Protein AF-A0AAW2FLU9-F1 (afdb_monomer_lite)

Secondary structure (DSSP, 8-state):
------EEEEEEGGGTEEEEEEGGGEETTTTEEEE--GGGGGGHHHHHHTTPPPPTTPEEEEEEEEEEES-HHHHHHHHHHHHHHHHH--S-------------------------------------------------------

Foldseek 3Di:
DPPQFKKWFKQFPVVRATDIATPLQADPVQQKGWDADPVCVVCRVVCRVVVPHRDPNTDITRIDTLDMDSDPVVSVVVRVVVVVCVVVDPDDDHDDDDDDDDDDDDDDDDDDDDDDDDDDDDDDDDDDDPPPDDDDDDDDDDDDDD

pLDDT: mean 71.74, std 19.49, range [33.81, 93.81]

Organism: NCBI:txid286306

Radius of gyration: 27.06 Å; chains: 1; bounding box: 66×88×40 Å

Structure (mmCIF, N/CA/C/O backbone):
data_AF-A0AAW2FLU9-F1
#
_entry.id   AF-A0AAW2FLU9-F1
#
loop_
_atom_site.group_PDB
_atom_site.id
_atom_site.type_symbol
_atom_site.label_atom_id
_atom_site.label_alt_id
_atom_site.label_comp_id
_atom_site.label_asym_id
_atom_site.label_entity_id
_atom_site.label_seq_id
_atom_site.pdbx_PDB_ins_code
_atom_site.Cartn_x
_atom_site.Cartn_y
_atom_site.Cartn_z
_atom_site.occupancy
_atom_site.B_iso_or_equiv
_atom_site.auth_seq_id
_atom_site.auth_comp_id
_atom_site.auth_asym_id
_atom_site.auth_atom_id
_atom_site.pdbx_PDB_model_num
ATOM 1 N N . MET A 1 1 ? 15.228 -12.339 14.569 1.00 36.66 1 MET A N 1
ATOM 2 C CA . MET A 1 1 ? 14.015 -12.459 13.735 1.00 36.66 1 MET A CA 1
ATOM 3 C C . MET A 1 1 ? 13.969 -11.244 12.844 1.00 36.66 1 MET A C 1
ATOM 5 O O . MET A 1 1 ? 13.545 -10.178 13.281 1.00 36.66 1 MET A O 1
ATOM 9 N N . ASP A 1 2 ? 14.488 -11.386 11.636 1.00 48.75 2 ASP A N 1
ATOM 10 C CA . ASP A 1 2 ? 14.536 -10.307 10.661 1.00 48.75 2 ASP A CA 1
ATOM 11 C C . ASP A 1 2 ? 13.104 -10.090 10.177 1.00 48.75 2 ASP A C 1
ATOM 13 O O . ASP A 1 2 ? 12.544 -10.905 9.445 1.00 48.75 2 ASP A O 1
ATOM 17 N N . LYS A 1 3 ? 12.448 -9.044 10.692 1.00 53.59 3 LYS A N 1
ATOM 18 C CA . LYS A 1 3 ? 11.138 -8.623 10.193 1.00 53.59 3 LYS A CA 1
ATOM 19 C C . LYS A 1 3 ? 11.359 -8.228 8.739 1.00 53.59 3 LYS A C 1
ATOM 21 O O . LYS A 1 3 ? 11.898 -7.163 8.473 1.00 53.59 3 LYS A O 1
ATOM 26 N N . GLU A 1 4 ? 11.007 -9.114 7.818 1.00 61.69 4 GLU A N 1
ATOM 27 C CA . GLU A 1 4 ? 11.131 -8.900 6.382 1.00 61.69 4 GLU A CA 1
ATOM 28 C C . GLU A 1 4 ? 10.268 -7.680 6.007 1.00 61.69 4 GLU A C 1
ATOM 30 O O . GLU A 1 4 ? 9.038 -7.742 5.944 1.00 61.69 4 GLU A O 1
ATOM 35 N N . THR A 1 5 ? 10.908 -6.520 5.867 1.00 71.00 5 THR A N 1
ATOM 36 C CA . THR A 1 5 ? 10.259 -5.215 5.727 1.00 71.00 5 THR A CA 1
ATOM 37 C C . THR A 1 5 ? 9.794 -4.994 4.292 1.00 71.00 5 THR A C 1
ATOM 39 O O . THR A 1 5 ? 10.346 -4.199 3.537 1.00 71.00 5 THR A O 1
ATOM 42 N N . LYS A 1 6 ? 8.740 -5.711 3.905 1.00 88.88 6 LYS A N 1
ATOM 43 C CA . LYS A 1 6 ? 8.139 -5.594 2.574 1.00 88.88 6 LYS A CA 1
ATOM 44 C C . LYS A 1 6 ? 7.315 -4.313 2.443 1.00 88.88 6 LYS A C 1
ATOM 46 O O . LYS A 1 6 ? 6.505 -3.971 3.305 1.00 88.88 6 LYS A O 1
ATOM 51 N N . TRP A 1 7 ? 7.489 -3.645 1.313 1.00 91.69 7 TRP A N 1
ATOM 52 C CA . TRP A 1 7 ? 6.723 -2.491 0.860 1.00 91.69 7 TRP A CA 1
ATOM 53 C C . TRP A 1 7 ? 5.716 -2.933 -0.191 1.00 91.69 7 TRP A C 1
ATOM 55 O O . TRP A 1 7 ? 6.030 -3.702 -1.100 1.00 91.69 7 TRP A O 1
ATOM 65 N N . LEU A 1 8 ? 4.499 -2.427 -0.095 1.00 92.69 8 LEU A N 1
ATOM 66 C CA . LEU A 1 8 ? 3.425 -2.683 -1.035 1.00 92.69 8 LEU A CA 1
ATOM 67 C C . LEU A 1 8 ? 3.101 -1.397 -1.784 1.00 92.69 8 LEU A C 1
ATOM 69 O O . LEU A 1 8 ? 2.966 -0.330 -1.191 1.00 92.69 8 LEU A O 1
ATOM 73 N N . ILE A 1 9 ? 2.953 -1.508 -3.099 1.00 92.94 9 ILE A N 1
ATOM 74 C CA . ILE A 1 9 ? 2.334 -0.462 -3.905 1.00 92.94 9 ILE A CA 1
ATOM 75 C C . ILE A 1 9 ? 0.840 -0.730 -3.888 1.00 92.94 9 ILE A C 1
ATOM 77 O O . ILE A 1 9 ? 0.401 -1.778 -4.364 1.00 92.94 9 ILE A O 1
ATOM 81 N N . VAL A 1 10 ? 0.070 0.220 -3.373 1.00 92.44 10 VAL A N 1
ATOM 82 C CA . VAL A 1 10 ? -1.385 0.129 -3.284 1.00 92.44 10 VAL A CA 1
ATOM 83 C C . VAL A 1 10 ? -2.041 1.235 -4.103 1.00 92.44 10 VAL A C 1
ATOM 85 O O . VAL A 1 10 ? -1.575 2.374 -4.122 1.00 92.44 10 VAL A O 1
ATOM 88 N N . LYS A 1 11 ? -3.132 0.897 -4.790 1.00 91.75 11 LYS A N 1
ATOM 89 C CA . LYS A 1 11 ? -4.034 1.839 -5.454 1.00 91.75 11 LYS A CA 1
ATOM 90 C C . LYS A 1 11 ? -5.269 2.018 -4.580 1.00 91.75 11 LYS A C 1
ATOM 92 O O . LYS A 1 11 ? -5.955 1.046 -4.294 1.00 91.75 11 LYS A O 1
ATOM 97 N N . PHE A 1 12 ? -5.543 3.247 -4.159 1.00 91.69 12 PHE A N 1
ATOM 98 C CA . PHE A 1 12 ? -6.751 3.607 -3.424 1.00 91.69 12 PHE A CA 1
ATOM 99 C C . PHE A 1 12 ? -7.912 3.803 -4.393 1.00 91.69 12 PHE A C 1
ATOM 101 O O . PHE A 1 12 ? -7.917 4.781 -5.146 1.00 91.69 12 PHE A O 1
ATOM 108 N N . ASP A 1 13 ? -8.912 2.926 -4.326 1.00 87.88 13 ASP A N 1
ATOM 109 C CA . ASP A 1 13 ? -10.007 2.877 -5.303 1.00 87.88 13 ASP A CA 1
ATOM 110 C C . ASP A 1 13 ? -10.837 4.170 -5.294 1.00 87.88 13 ASP A C 1
ATOM 112 O O . ASP A 1 13 ? -11.138 4.743 -6.336 1.00 87.88 13 ASP A O 1
ATOM 116 N N . LYS A 1 14 ? -11.107 4.724 -4.105 1.00 86.44 14 LYS A N 1
ATOM 117 C CA . LYS A 1 14 ? -11.905 5.958 -3.955 1.00 86.44 14 LYS A CA 1
ATOM 118 C C . LYS A 1 14 ? -11.237 7.221 -4.496 1.00 86.44 14 LYS A C 1
ATOM 120 O O . LYS A 1 14 ? -11.914 8.218 -4.711 1.00 86.44 14 LYS A O 1
ATOM 125 N N . LYS A 1 15 ? -9.908 7.235 -4.611 1.00 78.75 15 LYS A N 1
ATOM 126 C CA . LYS A 1 15 ? -9.137 8.443 -4.958 1.00 78.75 15 LYS A CA 1
ATOM 127 C C . LYS A 1 15 ? -8.304 8.277 -6.224 1.00 78.75 15 LYS A C 1
ATOM 129 O O . LYS A 1 15 ? -7.568 9.202 -6.550 1.00 78.75 15 LYS A O 1
ATOM 134 N N . ASN A 1 16 ? -8.355 7.106 -6.871 1.00 82.00 16 ASN A N 1
ATOM 135 C CA . ASN A 1 16 ? -7.455 6.711 -7.960 1.00 82.00 16 ASN A CA 1
ATOM 136 C C . ASN A 1 16 ? -5.988 7.087 -7.691 1.00 82.00 16 ASN A C 1
ATOM 138 O O . ASN A 1 16 ? -5.242 7.474 -8.585 1.00 82.00 16 ASN A O 1
ATOM 142 N N . LYS A 1 17 ? -5.563 6.989 -6.427 1.00 87.00 17 LYS A N 1
ATOM 143 C CA . LYS A 1 17 ? -4.223 7.391 -6.002 1.00 87.00 17 LYS A CA 1
ATOM 144 C C . LYS A 1 17 ? -3.384 6.148 -5.772 1.00 87.00 17 LYS A C 1
ATOM 146 O O . LYS A 1 17 ? -3.813 5.258 -5.046 1.00 87.00 17 LYS A O 1
ATOM 151 N N . VAL A 1 18 ? -2.185 6.113 -6.341 1.00 90.06 18 VAL A N 1
ATOM 152 C CA . VAL A 1 18 ? -1.205 5.053 -6.086 1.00 90.06 18 VAL A CA 1
ATOM 153 C C . VAL A 1 18 ? -0.154 5.556 -5.100 1.00 90.06 18 VAL A C 1
ATOM 155 O O . VAL A 1 18 ? 0.412 6.634 -5.306 1.00 90.06 18 VAL A O 1
ATOM 158 N N . ASP A 1 19 ? 0.095 4.789 -4.038 1.00 91.50 19 ASP A N 1
ATOM 159 C CA . ASP A 1 19 ? 1.089 5.110 -3.010 1.00 91.50 19 ASP A CA 1
ATOM 160 C C . ASP A 1 19 ? 1.825 3.860 -2.493 1.00 91.50 19 ASP A C 1
ATOM 162 O O . ASP A 1 19 ? 1.363 2.732 -2.685 1.00 91.50 19 ASP A O 1
ATOM 166 N N . ALA A 1 20 ? 2.989 4.063 -1.869 1.00 92.44 20 ALA A N 1
ATOM 167 C CA . ALA A 1 20 ? 3.783 2.992 -1.263 1.00 92.44 20 ALA A CA 1
ATOM 168 C C . ALA A 1 20 ? 3.517 2.931 0.244 1.00 92.44 20 ALA A C 1
ATOM 170 O O . ALA A 1 20 ? 3.635 3.939 0.938 1.00 92.44 20 ALA A O 1
ATOM 171 N N . VAL A 1 21 ? 3.199 1.743 0.753 1.00 92.38 21 VAL A N 1
ATOM 172 C CA . VAL A 1 21 ? 2.926 1.502 2.175 1.00 92.38 21 VAL A CA 1
ATOM 173 C C . VAL A 1 21 ? 3.711 0.301 2.691 1.00 92.38 21 VAL A C 1
ATOM 175 O O . VAL A 1 21 ? 3.992 -0.622 1.926 1.00 92.38 21 VAL A O 1
ATOM 178 N N . PRO A 1 22 ? 4.065 0.258 3.981 1.00 92.12 22 PRO A N 1
ATOM 179 C CA . PRO A 1 22 ? 4.542 -0.967 4.611 1.00 92.12 22 PRO A CA 1
ATOM 180 C C . PRO A 1 22 ? 3.488 -2.077 4.513 1.00 92.12 22 PRO A C 1
ATOM 182 O O . PRO A 1 22 ? 2.293 -1.815 4.653 1.00 92.12 22 PRO A O 1
ATOM 185 N N . ALA A 1 23 ? 3.916 -3.332 4.353 1.00 89.88 23 ALA A N 1
ATOM 186 C CA . ALA A 1 23 ? 3.000 -4.476 4.303 1.00 89.88 23 ALA A CA 1
ATOM 187 C C . ALA A 1 23 ? 2.103 -4.579 5.548 1.00 89.88 23 ALA A C 1
ATOM 189 O O . ALA A 1 23 ? 0.947 -4.972 5.443 1.00 89.88 23 ALA A O 1
ATOM 190 N N . LYS A 1 24 ? 2.604 -4.130 6.706 1.00 89.38 24 LYS A N 1
ATOM 191 C CA . LYS A 1 24 ? 1.856 -4.069 7.970 1.00 89.38 24 LYS A CA 1
ATOM 192 C C . LYS A 1 24 ? 0.589 -3.209 7.914 1.00 89.38 24 LYS A C 1
ATOM 194 O O . LYS A 1 24 ? -0.303 -3.398 8.728 1.00 89.38 24 LYS A O 1
ATOM 199 N N . TRP A 1 25 ? 0.519 -2.230 7.011 1.00 92.38 25 TRP A N 1
ATOM 200 C CA . TRP A 1 25 ? -0.640 -1.337 6.915 1.00 92.38 25 TRP A CA 1
ATOM 201 C C . TRP A 1 25 ? -1.773 -1.947 6.096 1.00 92.38 25 TRP A C 1
ATOM 203 O O . TRP A 1 25 ? -2.883 -1.419 6.106 1.00 92.38 25 TRP A O 1
ATOM 213 N N . TYR A 1 26 ? -1.503 -3.024 5.361 1.00 92.00 26 TYR A N 1
ATOM 214 C CA . TYR A 1 26 ? -2.474 -3.643 4.481 1.00 92.00 26 TYR A CA 1
ATOM 215 C C . TYR A 1 26 ? -3.108 -4.868 5.140 1.00 92.00 26 TYR A C 1
ATOM 217 O O . TYR A 1 26 ? -2.421 -5.799 5.553 1.00 92.00 26 TYR A O 1
ATOM 225 N N . ILE A 1 27 ? -4.436 -4.882 5.199 1.00 92.06 27 ILE A N 1
ATOM 226 C CA . ILE A 1 27 ? -5.234 -5.979 5.740 1.00 92.06 27 ILE A CA 1
ATOM 227 C C . ILE A 1 27 ? -5.709 -6.828 4.564 1.00 92.06 27 ILE A C 1
ATOM 229 O O . ILE A 1 27 ? -6.592 -6.421 3.802 1.00 92.06 27 ILE A O 1
ATOM 233 N N . HIS A 1 28 ? -5.114 -8.010 4.415 1.00 89.19 28 HIS A N 1
ATOM 234 C CA . HIS A 1 28 ? -5.364 -8.903 3.282 1.00 89.19 28 HIS A CA 1
ATOM 235 C C . HIS A 1 28 ? -6.816 -9.403 3.240 1.00 89.19 28 HIS A C 1
ATOM 237 O O . HIS A 1 28 ? -7.403 -9.451 2.160 1.00 89.19 28 HIS A O 1
ATOM 243 N N . ASP A 1 29 ? -7.406 -9.695 4.401 1.00 90.62 29 ASP A N 1
ATOM 244 C CA . ASP A 1 29 ? -8.734 -10.315 4.510 1.00 90.62 29 ASP A CA 1
ATOM 245 C C . ASP A 1 29 ? -9.847 -9.431 3.942 1.00 90.62 29 ASP A C 1
ATOM 247 O O . ASP A 1 29 ? -10.741 -9.900 3.242 1.00 90.62 29 ASP A O 1
ATOM 251 N N . ILE A 1 30 ? -9.765 -8.126 4.211 1.00 91.81 30 ILE A N 1
ATOM 252 C CA . ILE A 1 30 ? -10.791 -7.148 3.823 1.00 91.81 30 ILE A CA 1
ATOM 253 C C . ILE A 1 30 ? -10.340 -6.211 2.699 1.00 91.81 30 ILE A C 1
ATOM 255 O O . ILE A 1 30 ? -11.089 -5.310 2.335 1.00 91.81 30 ILE A O 1
ATOM 259 N N . LYS A 1 31 ? -9.129 -6.401 2.156 1.00 91.38 31 LYS A N 1
ATOM 260 C CA . LYS A 1 31 ? -8.518 -5.553 1.113 1.00 91.38 31 LYS A CA 1
ATOM 261 C C . LYS A 1 31 ? -8.536 -4.058 1.452 1.00 91.38 31 LYS A C 1
ATOM 263 O O . LYS A 1 31 ? -8.833 -3.205 0.612 1.00 91.38 31 LYS A O 1
ATOM 268 N N . LYS A 1 32 ? -8.213 -3.727 2.703 1.00 93.81 32 LYS A N 1
ATOM 269 C CA . LYS A 1 32 ? -8.130 -2.338 3.172 1.00 93.81 32 LYS A CA 1
ATOM 270 C C . LYS A 1 32 ? -6.724 -1.992 3.614 1.00 93.81 32 LYS A C 1
ATOM 272 O O . LYS A 1 32 ? -5.992 -2.836 4.112 1.00 93.81 32 LYS A O 1
ATOM 277 N N . CYS A 1 33 ? -6.372 -0.725 3.464 1.00 92.81 33 CYS A N 1
ATOM 278 C CA . CYS A 1 33 ? -5.120 -0.163 3.938 1.00 92.81 33 CYS A CA 1
ATOM 279 C C . CYS A 1 33 ? -5.398 0.869 5.028 1.00 92.81 33 CYS A C 1
ATOM 281 O O . CYS A 1 33 ? -6.231 1.761 4.840 1.00 92.81 33 CYS A O 1
ATOM 283 N N . TYR A 1 34 ? -4.677 0.780 6.141 1.00 93.56 34 TYR A N 1
ATOM 284 C CA . TYR A 1 34 ? -4.611 1.863 7.110 1.00 93.56 34 TYR A CA 1
ATOM 285 C C . TYR A 1 34 ? -3.903 3.065 6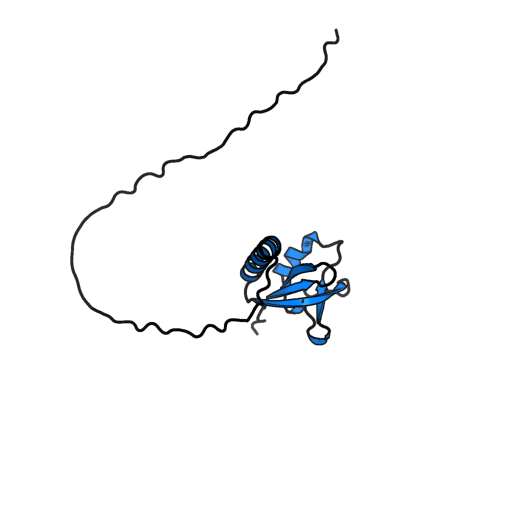.493 1.00 93.56 34 TYR A C 1
ATOM 287 O O . TYR A 1 34 ? -2.907 2.929 5.780 1.00 93.56 34 TYR A O 1
ATOM 295 N N . TRP A 1 35 ? -4.427 4.254 6.761 1.00 91.56 35 TRP A N 1
A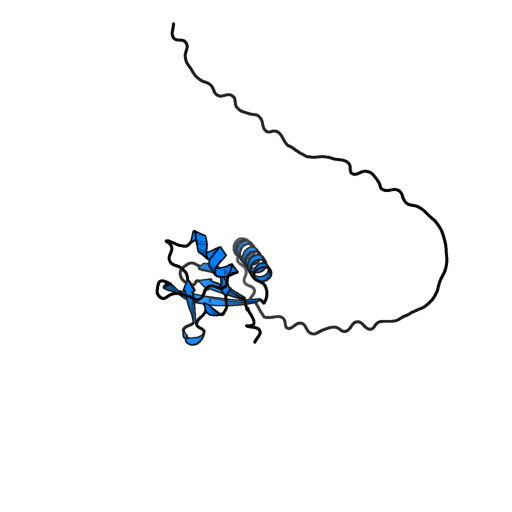TOM 296 C CA . TRP A 1 35 ? -3.835 5.491 6.293 1.00 91.56 35 TRP A CA 1
ATOM 297 C C . TRP A 1 35 ? -3.999 6.595 7.340 1.00 91.56 35 TRP A C 1
ATOM 299 O O . TRP A 1 35 ? -5.105 6.782 7.875 1.00 91.56 35 TRP A O 1
ATOM 309 N N . PRO A 1 36 ? -2.932 7.364 7.614 1.00 89.88 36 PRO A N 1
ATOM 310 C CA . PRO A 1 36 ? -2.972 8.410 8.618 1.00 89.88 36 PRO A CA 1
ATOM 311 C C . PRO A 1 36 ? -4.009 9.493 8.274 1.00 89.88 36 PRO A C 1
ATOM 313 O O . PRO A 1 36 ? -4.269 9.801 7.100 1.00 89.88 36 PRO A O 1
ATOM 316 N N . PRO A 1 37 ? -4.640 10.100 9.292 1.00 88.06 37 PRO A N 1
ATOM 317 C CA . PRO A 1 37 ? -5.633 11.144 9.086 1.00 88.06 37 PRO A CA 1
ATOM 318 C C . PRO A 1 37 ? -5.014 12.376 8.411 1.00 88.06 37 PRO A C 1
ATOM 320 O O . PRO A 1 37 ? -3.846 12.701 8.609 1.00 88.06 37 PRO A O 1
ATOM 323 N N . LYS A 1 38 ? -5.826 13.128 7.649 1.00 83.31 38 LYS A N 1
ATOM 324 C CA . LYS A 1 38 ? -5.373 14.307 6.876 1.00 83.31 38 LYS A CA 1
ATOM 325 C C . LYS A 1 38 ? -4.599 15.337 7.715 1.00 83.31 38 LYS A C 1
ATOM 327 O O . LYS A 1 38 ? -3.680 15.959 7.190 1.00 83.31 38 LYS A O 1
ATOM 332 N N . LYS A 1 39 ? -4.935 15.467 9.006 1.00 83.50 39 LYS A N 1
ATOM 333 C CA . LYS A 1 39 ? -4.260 16.352 9.973 1.00 83.50 39 LYS A CA 1
ATOM 334 C C . LYS A 1 39 ? -2.749 16.078 10.074 1.00 83.50 39 LYS A C 1
ATOM 336 O O . LYS A 1 39 ? -1.979 16.996 10.316 1.00 83.50 39 LYS A O 1
ATOM 341 N N . ILE A 1 40 ? -2.330 14.832 9.841 1.00 83.44 40 ILE A N 1
ATOM 342 C CA . ILE A 1 40 ? -0.947 14.351 9.984 1.00 83.44 40 ILE A CA 1
ATOM 343 C C . ILE A 1 40 ? -0.398 13.893 8.614 1.00 83.44 40 ILE A C 1
ATOM 345 O O . ILE A 1 40 ? 0.575 13.152 8.504 1.00 83.44 40 ILE A O 1
ATOM 349 N N . SER A 1 41 ? -1.013 14.355 7.520 1.00 79.50 41 SER A N 1
ATOM 350 C CA . SER A 1 41 ? -0.594 13.994 6.159 1.00 79.50 41 SER A CA 1
ATOM 351 C C . SER A 1 41 ? 0.864 14.372 5.860 1.00 79.50 41 SER A C 1
ATOM 353 O O . SER A 1 41 ? 1.562 13.619 5.187 1.00 79.50 41 SER A O 1
ATOM 355 N N . HIS A 1 42 ? 1.360 15.470 6.435 1.00 83.19 42 HIS A N 1
ATOM 356 C CA . HIS A 1 42 ? 2.751 15.911 6.300 1.00 83.19 42 HIS A CA 1
ATOM 357 C C . HIS A 1 42 ? 3.770 14.916 6.887 1.00 83.19 42 HIS A C 1
ATOM 359 O O . HIS A 1 42 ? 4.864 14.797 6.346 1.00 83.19 42 HIS A O 1
ATOM 365 N N . LYS A 1 43 ? 3.407 14.143 7.925 1.00 86.56 43 LYS A N 1
ATOM 366 C CA . LYS A 1 43 ? 4.279 13.102 8.513 1.00 86.56 43 LYS A CA 1
ATOM 367 C C . LYS A 1 43 ? 4.086 11.726 7.888 1.00 86.56 43 LYS A C 1
ATOM 369 O O . LYS A 1 43 ? 4.725 10.767 8.299 1.00 86.56 43 LYS A O 1
ATOM 374 N N . THR A 1 44 ? 3.202 11.594 6.897 1.00 87.06 44 THR A N 1
ATOM 375 C CA . THR A 1 44 ? 2.906 10.281 6.302 1.00 87.06 44 THR A CA 1
ATOM 376 C C . THR A 1 44 ? 4.152 9.662 5.681 1.00 87.06 44 THR A C 1
ATOM 378 O O . THR A 1 44 ? 4.396 8.478 5.868 1.00 87.06 44 THR A O 1
ATOM 381 N N . SER A 1 45 ? 4.977 10.457 4.997 1.00 86.00 45 SER A N 1
ATOM 382 C CA . SER A 1 45 ? 6.240 9.989 4.417 1.00 86.00 45 SER A CA 1
ATOM 383 C C . SER A 1 45 ? 7.215 9.479 5.480 1.00 86.00 45 SER A C 1
ATOM 385 O O . SER A 1 45 ? 7.898 8.482 5.260 1.00 86.00 45 SER A O 1
ATOM 387 N N . GLU A 1 46 ? 7.258 10.128 6.639 1.00 89.31 46 GLU A N 1
ATOM 388 C CA . GLU A 1 46 ? 8.082 9.729 7.775 1.00 89.31 46 GLU A CA 1
ATOM 389 C C . GLU A 1 46 ? 7.563 8.436 8.409 1.00 89.31 46 GLU A C 1
ATOM 391 O O . GLU A 1 46 ? 8.334 7.496 8.571 1.00 89.31 46 GLU A O 1
ATOM 396 N N . TYR A 1 47 ? 6.251 8.323 8.637 1.00 89.88 47 TYR A N 1
ATOM 397 C CA . TYR A 1 47 ? 5.610 7.093 9.117 1.00 89.88 47 TYR A CA 1
ATOM 398 C C . TYR A 1 47 ? 5.808 5.907 8.186 1.00 89.88 47 TYR A C 1
ATOM 400 O O . TYR A 1 47 ? 6.035 4.794 8.656 1.00 89.88 47 TYR A O 1
ATOM 408 N N . VAL A 1 48 ? 5.758 6.146 6.876 1.00 89.38 48 VAL A N 1
ATOM 409 C CA . VAL A 1 48 ? 6.096 5.136 5.878 1.00 89.38 48 VAL A CA 1
ATOM 410 C C . VAL A 1 48 ? 7.554 4.728 6.081 1.00 89.38 48 VAL A C 1
ATOM 412 O O . VAL A 1 48 ? 7.787 3.553 6.334 1.00 89.38 48 VAL A O 1
ATOM 415 N N . LYS A 1 49 ? 8.516 5.667 6.089 1.00 86.75 49 LYS A N 1
ATOM 416 C CA . LYS A 1 49 ? 9.957 5.383 6.272 1.00 86.75 49 LYS A CA 1
ATOM 417 C C . LYS A 1 49 ? 10.274 4.593 7.546 1.00 86.75 49 LYS A C 1
ATOM 419 O O . LYS A 1 49 ? 11.029 3.629 7.469 1.00 86.75 49 LYS A O 1
ATOM 424 N N . VAL A 1 50 ? 9.697 4.972 8.688 1.00 88.12 50 VAL A N 1
ATOM 425 C CA . VAL A 1 50 ? 9.913 4.283 9.977 1.00 88.12 50 VAL A CA 1
ATOM 426 C C . VAL A 1 50 ? 9.029 3.045 10.153 1.00 88.12 50 VAL A C 1
ATOM 428 O O . VAL A 1 50 ? 9.138 2.351 11.158 1.00 88.12 50 VAL A O 1
ATOM 431 N N . GLN A 1 51 ? 8.153 2.755 9.185 1.00 86.44 51 GLN A N 1
ATOM 432 C CA . GLN A 1 51 ? 7.165 1.675 9.238 1.00 86.44 51 GLN A CA 1
ATOM 433 C C . GLN A 1 51 ? 6.335 1.691 10.522 1.00 86.44 51 GLN A C 1
ATOM 435 O O . GLN A 1 51 ? 6.119 0.652 11.154 1.00 86.44 51 GLN A O 1
ATOM 440 N N . GLN A 1 52 ? 5.884 2.892 10.885 1.00 87.94 52 GLN A N 1
ATOM 441 C CA . GLN A 1 52 ? 5.088 3.137 12.079 1.00 87.94 52 GLN A CA 1
ATOM 442 C C . GLN A 1 52 ? 3.884 2.199 12.098 1.00 87.94 52 GLN A C 1
ATOM 444 O O . GLN A 1 52 ? 3.218 2.024 11.078 1.00 87.94 52 GLN A O 1
ATOM 449 N N . GLU A 1 53 ? 3.596 1.595 13.244 1.00 88.50 53 GLU A N 1
ATOM 450 C CA . GLU A 1 53 ? 2.418 0.742 13.362 1.00 88.50 53 GLU A CA 1
ATOM 451 C C . GLU A 1 53 ? 1.150 1.604 13.349 1.00 88.50 53 GLU A C 1
ATOM 453 O O . GLU A 1 53 ? 1.155 2.699 13.927 1.00 88.50 53 GLU A O 1
ATOM 458 N N . PRO A 1 54 ? 0.103 1.168 12.623 1.00 87.62 54 PRO A N 1
ATOM 459 C CA . PRO A 1 54 ? -1.133 1.920 12.530 1.00 87.62 54 PRO A CA 1
ATOM 460 C C . PRO A 1 54 ? -1.761 2.044 13.914 1.00 87.62 54 PRO A C 1
ATOM 462 O O . PRO A 1 54 ? -1.917 1.060 14.630 1.00 87.62 54 PRO A O 1
ATOM 465 N N . ASP A 1 55 ? -2.108 3.272 14.265 1.00 86.38 55 ASP A N 1
ATOM 466 C CA . ASP A 1 55 ? -2.769 3.608 15.519 1.00 86.38 55 ASP A CA 1
ATOM 467 C C . ASP A 1 55 ? -4.299 3.601 15.336 1.00 86.38 55 ASP A C 1
ATOM 469 O O . ASP A 1 55 ? -4.793 3.694 14.208 1.00 86.38 55 ASP A O 1
ATOM 473 N N . GLU A 1 56 ? -5.072 3.544 16.423 1.00 83.88 56 GLU A N 1
ATOM 474 C CA . GLU A 1 56 ? -6.549 3.545 16.377 1.00 83.88 56 GLU A CA 1
ATOM 475 C C . GLU A 1 56 ? -7.118 4.803 15.701 1.00 83.88 56 GLU A C 1
ATOM 477 O O . GLU A 1 56 ? -8.213 4.801 15.135 1.00 83.88 56 GLU A O 1
ATOM 482 N N . SER A 1 57 ? -6.341 5.886 15.696 1.00 87.31 57 SER A N 1
ATOM 483 C CA . SER A 1 57 ? -6.669 7.136 15.016 1.00 87.31 57 SER A CA 1
ATOM 484 C C . SER A 1 57 ? -6.616 7.054 13.478 1.00 87.31 57 SER A C 1
ATOM 486 O O . SER A 1 57 ? -7.070 7.979 12.787 1.00 87.31 57 SER A O 1
ATOM 488 N N . TRP A 1 58 ? -6.055 5.981 12.908 1.00 91.94 58 TRP A N 1
ATOM 489 C CA . TRP A 1 58 ? -5.886 5.827 11.465 1.00 91.94 58 TRP A CA 1
ATOM 490 C C . TRP A 1 58 ? -7.152 5.292 10.811 1.00 91.94 58 TRP A C 1
ATOM 492 O O . TRP A 1 58 ? -7.825 4.389 11.299 1.00 91.94 58 TRP A O 1
ATOM 502 N N . LYS A 1 59 ? -7.474 5.837 9.637 1.00 91.44 59 LYS A N 1
ATOM 503 C CA . LYS A 1 59 ? -8.650 5.403 8.881 1.00 91.44 59 LYS A CA 1
ATOM 504 C C . LYS A 1 59 ? -8.260 4.307 7.907 1.00 91.44 59 LYS A C 1
ATOM 506 O O . LYS A 1 59 ? -7.202 4.377 7.286 1.00 91.44 59 LYS A O 1
ATOM 511 N N . THR A 1 60 ? -9.140 3.333 7.725 1.00 92.56 60 THR A N 1
ATOM 512 C CA . THR A 1 60 ? -8.985 2.315 6.689 1.00 92.56 60 THR A CA 1
ATOM 513 C C . THR A 1 60 ? -9.626 2.778 5.387 1.00 92.56 60 THR A C 1
ATOM 515 O O . THR A 1 60 ? -10.688 3.404 5.371 1.00 92.56 60 THR A O 1
ATOM 518 N N . TYR A 1 61 ? -8.961 2.483 4.277 1.00 92.69 61 TYR A N 1
ATOM 519 C CA . TYR A 1 61 ? -9.438 2.788 2.934 1.00 92.69 61 TYR A CA 1
ATOM 520 C C . TYR A 1 61 ? -9.339 1.545 2.063 1.00 92.69 61 TYR A C 1
ATOM 522 O O . TYR A 1 61 ? -8.381 0.783 2.184 1.00 92.69 61 TYR A O 1
ATOM 530 N N . ASP A 1 62 ? -10.312 1.369 1.177 1.00 93.19 62 ASP A N 1
ATOM 531 C CA . ASP A 1 62 ? -10.306 0.292 0.189 1.00 93.19 62 ASP A CA 1
ATOM 532 C C . ASP A 1 62 ? -9.123 0.496 -0.762 1.00 93.19 62 ASP A C 1
ATOM 534 O O . ASP A 1 62 ? -8.921 1.595 -1.305 1.00 93.19 62 ASP A O 1
ATOM 538 N N . ALA A 1 63 ? -8.284 -0.534 -0.869 1.00 93.12 63 ALA A N 1
ATOM 539 C CA . ALA A 1 63 ? -7.040 -0.450 -1.607 1.00 93.12 63 ALA A CA 1
ATOM 540 C C . ALA A 1 63 ? -6.676 -1.785 -2.263 1.00 93.12 63 ALA A C 1
ATOM 542 O O . ALA A 1 63 ? -6.757 -2.856 -1.659 1.00 93.12 63 ALA A O 1
ATOM 543 N N . THR A 1 64 ? -6.181 -1.702 -3.493 1.00 91.88 64 THR A N 1
ATOM 544 C CA . THR A 1 64 ? -5.752 -2.860 -4.279 1.00 91.88 64 THR A CA 1
ATOM 545 C C . THR A 1 64 ? -4.233 -2.871 -4.419 1.00 91.88 64 THR A C 1
ATOM 547 O O . THR A 1 64 ? -3.631 -1.870 -4.811 1.00 91.88 64 THR A O 1
ATOM 550 N N . ILE A 1 65 ? -3.589 -4.002 -4.115 1.00 92.00 65 ILE A N 1
ATOM 551 C CA . ILE A 1 65 ? -2.137 -4.154 -4.283 1.00 92.00 65 ILE A CA 1
ATOM 552 C C . ILE A 1 65 ? -1.798 -4.249 -5.775 1.00 92.00 65 ILE A C 1
ATOM 554 O O . ILE A 1 65 ? -2.285 -5.130 -6.478 1.00 92.00 65 ILE A O 1
ATOM 558 N N . LEU A 1 66 ? -0.895 -3.385 -6.237 1.00 90.69 66 LEU A N 1
ATOM 559 C CA . LEU A 1 66 ? -0.309 -3.435 -7.579 1.00 90.69 66 LEU A CA 1
ATOM 560 C C . LEU A 1 66 ? 1.021 -4.201 -7.608 1.00 90.69 66 LEU A C 1
ATOM 562 O O . LEU A 1 66 ? 1.405 -4.763 -8.633 1.00 90.69 66 LEU A O 1
ATOM 566 N N . GLY A 1 67 ? 1.754 -4.223 -6.493 1.00 88.94 67 GLY A N 1
ATOM 567 C CA . GLY A 1 67 ? 3.029 -4.927 -6.406 1.00 88.94 67 GLY A CA 1
ATOM 568 C C . GLY A 1 67 ? 3.653 -4.900 -5.017 1.00 88.94 67 GLY A C 1
ATOM 569 O O . GLY A 1 67 ? 3.246 -4.125 -4.158 1.00 88.94 67 GLY A O 1
ATOM 570 N N . SER A 1 68 ? 4.660 -5.747 -4.822 1.00 91.19 68 SER A N 1
ATOM 571 C CA . SER A 1 68 ? 5.440 -5.872 -3.587 1.00 91.19 68 SER A CA 1
ATOM 572 C C . SER A 1 68 ? 6.924 -5.654 -3.880 1.00 91.19 68 SER A C 1
ATOM 574 O O . SER A 1 68 ? 7.414 -6.135 -4.905 1.00 91.19 68 SER A O 1
ATOM 576 N N . PHE A 1 69 ? 7.625 -4.966 -2.987 1.00 90.19 69 PHE A N 1
ATOM 577 C CA . PHE A 1 69 ? 9.026 -4.571 -3.116 1.00 90.19 69 PHE A CA 1
ATOM 578 C C . PHE A 1 69 ? 9.734 -4.705 -1.773 1.00 90.19 69 PHE A C 1
ATOM 580 O O . PHE A 1 69 ? 9.122 -4.495 -0.732 1.00 90.19 69 PHE A O 1
ATOM 587 N N . ASP A 1 70 ? 11.033 -4.974 -1.802 1.00 89.56 70 ASP A N 1
ATOM 588 C CA . ASP A 1 70 ? 11.851 -5.037 -0.585 1.00 89.56 70 ASP A CA 1
ATOM 589 C C . ASP A 1 70 ? 12.430 -3.653 -0.223 1.00 89.56 70 ASP A C 1
ATOM 591 O O . ASP A 1 70 ? 12.743 -3.374 0.930 1.00 89.56 70 ASP A O 1
ATOM 595 N N . ASN A 1 71 ? 12.471 -2.726 -1.190 1.00 89.38 71 ASN A N 1
ATOM 596 C CA . ASN A 1 71 ? 12.972 -1.362 -1.018 1.00 89.38 71 ASN A CA 1
ATOM 597 C C . ASN A 1 71 ? 11.886 -0.317 -1.307 1.00 89.38 71 ASN A C 1
ATOM 599 O O . ASN A 1 71 ? 11.238 -0.353 -2.359 1.00 89.38 71 ASN A O 1
ATOM 603 N N . LEU A 1 72 ? 11.776 0.679 -0.422 1.00 88.56 72 LEU A N 1
ATOM 604 C CA . LEU A 1 72 ? 10.887 1.835 -0.585 1.00 88.56 72 LEU A CA 1
ATOM 605 C C . LEU A 1 72 ? 11.194 2.607 -1.872 1.00 88.56 72 LEU A C 1
ATOM 607 O O . LEU A 1 72 ? 10.282 2.925 -2.630 1.00 88.56 72 LEU A O 1
ATOM 611 N N . GLU A 1 73 ? 12.470 2.868 -2.151 1.00 89.69 73 GLU A N 1
ATOM 612 C CA . GLU A 1 73 ? 12.898 3.635 -3.328 1.00 89.69 73 GLU A CA 1
ATOM 613 C C . GLU A 1 73 ? 12.509 2.935 -4.641 1.00 89.69 73 GLU A C 1
ATOM 615 O O . GLU A 1 73 ? 12.004 3.558 -5.577 1.00 89.69 73 GLU A O 1
ATOM 620 N N . GLY A 1 74 ? 12.644 1.604 -4.687 1.00 88.44 74 GLY A N 1
ATOM 621 C CA . GLY A 1 74 ? 12.201 0.797 -5.824 1.00 88.44 74 GLY A CA 1
ATOM 622 C C . GLY A 1 74 ? 10.689 0.883 -6.049 1.00 88.44 74 GLY A C 1
ATOM 623 O O . GLY A 1 74 ? 10.239 0.983 -7.195 1.00 88.44 74 GLY A O 1
ATOM 624 N N . ALA A 1 75 ? 9.909 0.898 -4.963 1.00 89.75 75 ALA A N 1
ATOM 625 C CA . ALA A 1 75 ? 8.467 1.094 -5.025 1.00 89.75 75 ALA A CA 1
ATOM 626 C C . ALA A 1 75 ? 8.110 2.506 -5.520 1.00 89.75 75 ALA A C 1
ATOM 628 O O . ALA A 1 75 ? 7.309 2.640 -6.444 1.00 89.75 75 ALA A O 1
ATOM 629 N N . GLN A 1 76 ? 8.749 3.552 -4.985 1.00 91.00 76 GLN A N 1
ATOM 630 C CA . GLN A 1 76 ? 8.519 4.944 -5.392 1.00 91.00 76 GLN A CA 1
ATOM 631 C C . GLN A 1 76 ? 8.831 5.177 -6.869 1.00 91.00 76 GLN A C 1
ATOM 633 O O . GLN A 1 76 ? 7.972 5.661 -7.605 1.00 91.00 76 GLN A O 1
ATOM 638 N N . ARG A 1 77 ? 9.989 4.708 -7.346 1.00 90.25 77 ARG A N 1
ATOM 639 C CA . ARG A 1 77 ? 10.362 4.806 -8.763 1.00 90.25 77 ARG A CA 1
ATOM 640 C C . ARG A 1 77 ? 9.333 4.134 -9.673 1.00 90.25 77 ARG A C 1
ATOM 642 O O . ARG A 1 77 ? 9.082 4.591 -10.787 1.00 90.25 77 ARG A O 1
ATOM 649 N N . LYS A 1 78 ? 8.734 3.025 -9.227 1.00 89.00 78 LYS A N 1
ATOM 650 C CA . LYS A 1 78 ? 7.673 2.327 -9.966 1.00 89.00 78 LYS A CA 1
ATOM 651 C C . LYS A 1 78 ? 6.359 3.113 -9.948 1.00 89.00 78 LYS A C 1
ATOM 653 O O . LYS A 1 78 ? 5.687 3.157 -10.973 1.00 89.00 78 LYS A O 1
ATOM 658 N N . ILE A 1 79 ? 6.019 3.755 -8.831 1.00 90.44 79 ILE A N 1
ATOM 659 C CA . ILE A 1 79 ? 4.851 4.639 -8.715 1.00 90.44 79 ILE A CA 1
ATOM 660 C C . ILE A 1 79 ? 4.989 5.846 -9.641 1.00 90.44 79 ILE A C 1
ATOM 662 O O . ILE A 1 79 ? 4.050 6.160 -10.362 1.00 90.44 79 ILE A O 1
ATOM 666 N N . GLU A 1 80 ? 6.145 6.508 -9.658 1.00 89.50 80 GLU A N 1
ATOM 667 C CA . GLU A 1 80 ? 6.402 7.640 -10.556 1.00 89.50 80 GLU A CA 1
ATOM 668 C C . GLU A 1 80 ? 6.261 7.231 -12.020 1.00 89.50 80 GLU A C 1
ATOM 670 O O . GLU A 1 80 ? 5.533 7.871 -12.776 1.00 89.50 80 GLU A O 1
ATOM 675 N N . LYS A 1 81 ? 6.856 6.094 -12.399 1.00 86.69 81 LYS A N 1
ATOM 676 C CA . LYS A 1 81 ? 6.673 5.521 -13.737 1.00 86.69 81 LYS A CA 1
ATOM 677 C C . LYS A 1 81 ? 5.209 5.229 -14.052 1.00 86.69 81 LYS A C 1
ATOM 679 O O . LYS A 1 81 ? 4.778 5.518 -15.159 1.00 86.69 81 LYS A O 1
ATOM 684 N N . ALA A 1 82 ? 4.449 4.681 -13.105 1.00 83.50 82 ALA A N 1
ATOM 685 C CA . ALA A 1 82 ? 3.029 4.399 -13.297 1.00 83.50 82 ALA A CA 1
ATOM 686 C C . ALA A 1 82 ? 2.207 5.683 -13.476 1.00 83.50 82 ALA A C 1
ATOM 688 O O . ALA A 1 82 ? 1.350 5.720 -14.344 1.00 83.50 82 ALA A O 1
ATOM 689 N N . LYS A 1 83 ? 2.505 6.751 -12.724 1.00 83.62 83 LYS A N 1
ATOM 690 C CA . LYS A 1 83 ? 1.849 8.063 -12.875 1.00 83.62 83 LYS A CA 1
ATOM 691 C C . LYS A 1 83 ? 2.126 8.696 -14.238 1.00 83.62 83 LYS A C 1
ATOM 693 O O . LYS A 1 8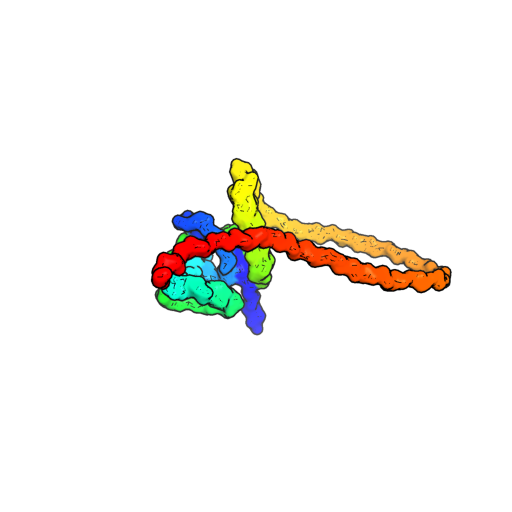3 ? 1.234 9.285 -14.837 1.00 83.62 83 LYS A O 1
ATOM 698 N N .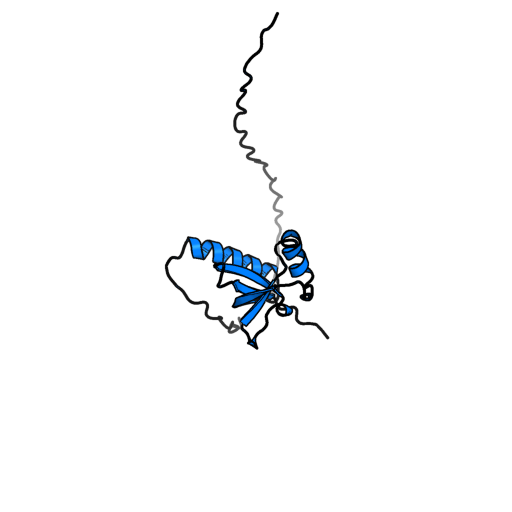 ILE A 1 84 ? 3.362 8.579 -14.723 1.00 78.69 84 ILE A N 1
ATOM 699 C CA . ILE A 1 84 ? 3.747 9.071 -16.051 1.00 78.69 84 ILE A CA 1
ATOM 700 C C . ILE A 1 84 ? 3.096 8.210 -17.140 1.00 78.69 84 ILE A C 1
ATOM 702 O O . ILE A 1 84 ? 2.572 8.751 -18.106 1.00 78.69 84 ILE A O 1
ATOM 706 N N . SER A 1 85 ? 3.089 6.884 -16.966 1.00 70.88 85 SER A N 1
ATOM 707 C CA . SER A 1 85 ? 2.448 5.948 -17.892 1.00 70.88 85 SER A CA 1
ATOM 708 C C . SER A 1 85 ? 0.950 6.193 -17.978 1.00 70.88 85 SER A C 1
ATOM 710 O O . SER A 1 85 ? 0.462 6.328 -19.078 1.00 70.88 85 SER A O 1
ATOM 712 N N . ASP A 1 86 ? 0.227 6.346 -16.869 1.00 64.38 86 ASP A N 1
ATOM 713 C CA . ASP A 1 86 ? -1.223 6.613 -16.878 1.00 64.38 86 ASP A CA 1
ATOM 714 C C . ASP A 1 86 ? -1.570 7.893 -17.666 1.00 64.38 86 ASP A C 1
ATOM 716 O O . ASP A 1 86 ? -2.574 7.965 -18.367 1.00 64.38 86 ASP A O 1
ATOM 720 N N . ARG A 1 87 ? -0.672 8.889 -17.646 1.00 60.91 87 ARG A N 1
ATOM 721 C CA . ARG A 1 87 ? -0.794 10.105 -18.463 1.00 60.91 87 ARG A CA 1
ATOM 722 C C . ARG A 1 87 ? -0.505 9.875 -19.954 1.00 60.91 87 ARG A C 1
ATOM 724 O O . ARG A 1 87 ? -1.008 10.628 -20.782 1.00 60.91 87 ARG A O 1
ATOM 731 N N . LEU A 1 88 ? 0.327 8.891 -20.296 1.00 54.72 88 LEU A N 1
ATOM 732 C CA . LEU A 1 88 ? 0.784 8.612 -21.665 1.00 54.72 88 LEU A CA 1
ATOM 733 C C . LEU A 1 88 ? 0.093 7.402 -22.318 1.00 54.72 88 LEU A C 1
ATOM 735 O O . LEU A 1 88 ? 0.140 7.257 -23.535 1.00 54.72 88 LEU A O 1
ATOM 739 N N . THR A 1 89 ? -0.549 6.533 -21.540 1.00 44.12 89 THR A N 1
ATOM 740 C CA . THR A 1 89 ? -1.096 5.250 -21.979 1.00 44.12 89 THR A CA 1
ATOM 741 C C . THR A 1 89 ? -2.589 5.196 -21.662 1.00 44.12 89 THR A C 1
ATOM 743 O O . THR A 1 89 ? -3.000 4.644 -20.649 1.00 44.12 89 THR A O 1
ATOM 746 N N . SER A 1 90 ? -3.425 5.699 -22.574 1.00 49.38 90 SER A N 1
ATOM 747 C CA . SER A 1 90 ? -4.829 5.256 -22.698 1.00 49.38 90 SER A CA 1
ATOM 748 C C . SER A 1 90 ? -4.943 3.899 -23.416 1.00 49.38 90 SER A C 1
ATOM 750 O O . SER A 1 90 ? -5.957 3.613 -24.042 1.00 49.38 90 SER A O 1
ATOM 752 N N . ASN A 1 91 ? -3.903 3.058 -23.364 1.00 44.03 91 ASN A N 1
ATOM 753 C CA . ASN A 1 91 ? -3.918 1.728 -23.961 1.00 44.03 91 ASN A CA 1
ATOM 754 C C . ASN A 1 91 ? -3.269 0.722 -22.997 1.00 44.03 91 ASN A C 1
ATOM 756 O O . ASN A 1 91 ? -2.099 0.839 -22.639 1.00 44.03 91 ASN A O 1
ATOM 760 N N . ASP A 1 92 ? -4.111 -0.194 -22.538 1.00 49.97 92 ASP A N 1
ATOM 761 C CA . ASP A 1 92 ? -3.982 -1.135 -21.427 1.00 49.97 92 ASP A CA 1
ATOM 762 C C . ASP A 1 92 ? -2.865 -2.176 -21.638 1.00 49.97 92 ASP A C 1
ATOM 764 O O . ASP A 1 92 ? -2.899 -2.894 -22.632 1.00 49.97 92 ASP A O 1
ATOM 768 N N . GLU A 1 93 ? -1.929 -2.347 -20.692 1.00 47.06 93 GLU A N 1
ATOM 769 C CA . GLU A 1 93 ? -1.194 -3.617 -20.560 1.00 47.06 93 GLU A CA 1
ATOM 770 C C . GLU A 1 93 ? -0.963 -4.016 -19.092 1.00 47.06 93 GLU A C 1
ATOM 772 O O . GLU A 1 93 ? -0.144 -3.475 -18.345 1.00 47.06 93 GLU A O 1
ATOM 777 N N . THR A 1 94 ? -1.722 -5.038 -18.701 1.00 45.25 94 THR A N 1
ATOM 778 C CA . THR A 1 94 ? -1.737 -5.722 -17.405 1.00 45.25 94 THR A CA 1
ATOM 779 C C . THR A 1 94 ? -0.356 -6.121 -16.852 1.00 45.25 94 THR A C 1
ATOM 781 O O . THR A 1 94 ? 0.457 -6.801 -17.485 1.00 45.25 94 THR A O 1
ATOM 784 N N . PHE A 1 95 ? -0.119 -5.779 -15.582 1.00 50.16 95 PHE A N 1
ATOM 785 C CA . PHE A 1 95 ? 1.097 -6.104 -14.832 1.00 50.16 95 PHE A CA 1
ATOM 786 C C . PHE A 1 95 ? 1.202 -7.604 -14.498 1.00 50.16 95 PHE A C 1
ATOM 788 O O . PHE A 1 95 ? 0.819 -8.046 -13.415 1.00 50.16 95 PHE A O 1
ATOM 795 N N . LYS A 1 96 ? 1.789 -8.413 -15.388 1.00 53.22 96 LYS A N 1
ATOM 796 C CA . LYS A 1 96 ? 2.171 -9.799 -15.058 1.00 53.22 96 LYS A CA 1
ATOM 797 C C . LYS A 1 96 ? 3.593 -9.860 -14.494 1.00 53.22 96 LYS A C 1
ATOM 799 O O . LYS A 1 96 ? 4.577 -9.488 -15.130 1.00 53.22 96 LYS A O 1
ATOM 804 N N . LYS A 1 97 ? 3.686 -10.359 -13.258 1.00 50.19 97 LYS A N 1
ATOM 805 C CA . LYS A 1 97 ? 4.903 -10.619 -12.471 1.00 50.19 97 LYS A CA 1
ATOM 806 C C . LYS A 1 97 ? 5.852 -11.543 -13.257 1.00 50.19 97 LYS A C 1
ATOM 808 O O . LYS A 1 97 ? 5.678 -12.760 -13.258 1.00 50.19 97 LYS A O 1
ATOM 813 N N . LYS A 1 98 ? 6.849 -10.983 -13.951 1.00 46.66 98 LYS A N 1
ATOM 814 C CA . LYS A 1 98 ? 7.842 -11.768 -14.702 1.00 46.66 98 LYS A CA 1
ATOM 815 C C . LYS A 1 98 ? 8.823 -12.401 -13.711 1.00 46.66 98 LYS A C 1
ATOM 817 O O . LYS A 1 98 ? 9.703 -11.731 -13.178 1.00 46.66 98 LYS A O 1
ATOM 822 N N . LYS A 1 99 ? 8.631 -13.691 -13.423 1.00 46.94 99 LYS A N 1
ATOM 823 C CA . LYS A 1 99 ? 9.586 -14.513 -12.670 1.00 46.94 99 LYS A CA 1
ATOM 824 C C . LYS A 1 99 ? 10.885 -14.567 -13.481 1.00 46.94 99 LYS A C 1
ATOM 826 O O . LYS A 1 99 ? 10.876 -14.985 -14.636 1.00 46.94 99 LYS A O 1
ATOM 831 N N . ASN A 1 100 ? 11.977 -14.075 -12.907 1.00 46.44 100 ASN A N 1
ATOM 832 C CA . ASN A 1 100 ? 13.281 -14.031 -13.557 1.00 46.44 100 ASN A CA 1
ATOM 833 C C . ASN A 1 100 ? 13.847 -15.462 -13.616 1.00 46.44 100 ASN A C 1
ATOM 835 O O . ASN A 1 100 ? 14.270 -15.996 -12.596 1.00 46.44 100 ASN A O 1
ATOM 839 N N . CYS A 1 101 ? 13.806 -16.115 -14.780 1.00 49.81 101 CYS A N 1
ATOM 840 C CA . CYS A 1 101 ? 14.515 -17.377 -14.986 1.00 49.81 101 CYS A CA 1
ATOM 841 C C . CYS A 1 101 ? 15.972 -17.054 -15.339 1.00 49.81 101 CYS A C 1
ATOM 843 O O . CYS A 1 101 ? 16.271 -16.566 -16.430 1.00 49.81 101 CYS A O 1
ATOM 845 N N . SER A 1 102 ? 16.869 -17.294 -14.386 1.00 52.00 102 SER A N 1
ATOM 846 C CA . SER A 1 102 ? 18.309 -17.067 -14.482 1.00 52.00 102 SER A CA 1
ATOM 847 C C . SER A 1 102 ? 18.924 -17.751 -15.708 1.00 52.00 102 SER A C 1
ATOM 849 O O . SER A 1 102 ? 19.058 -18.973 -15.750 1.00 52.00 102 SER A O 1
ATOM 851 N N . ARG A 1 103 ? 19.368 -16.967 -16.697 1.00 57.41 103 ARG A N 1
ATOM 852 C CA . ARG A 1 103 ? 20.282 -17.455 -17.740 1.00 57.41 103 ARG A CA 1
ATOM 853 C C . ARG A 1 103 ? 21.704 -17.459 -17.180 1.00 57.41 103 ARG A C 1
ATOM 855 O O . ARG A 1 103 ? 22.345 -16.414 -17.108 1.00 57.41 103 ARG A O 1
ATOM 862 N N . LYS A 1 104 ? 22.184 -18.639 -16.775 1.00 53.47 104 LYS A N 1
ATOM 863 C CA . LYS A 1 104 ? 23.594 -18.889 -16.439 1.00 53.47 104 LYS A CA 1
ATOM 864 C C . LYS A 1 104 ? 24.446 -18.627 -17.689 1.00 53.47 104 LYS A C 1
ATOM 866 O O . LYS A 1 104 ? 24.351 -19.379 -18.655 1.00 53.47 104 LYS A O 1
ATOM 871 N N . LYS A 1 105 ? 25.259 -17.565 -17.696 1.00 57.53 105 LYS A N 1
ATOM 872 C CA . LYS A 1 105 ? 26.317 -17.387 -18.701 1.00 57.53 105 LYS A CA 1
ATOM 873 C C . LYS A 1 105 ? 27.563 -18.126 -18.215 1.00 57.53 105 LYS A C 1
ATOM 875 O O . LYS A 1 105 ? 28.109 -17.809 -17.164 1.00 57.53 105 LYS A O 1
ATOM 880 N N . ILE A 1 106 ? 27.946 -19.146 -18.972 1.00 56.62 106 ILE A N 1
ATOM 881 C CA . ILE A 1 106 ? 29.135 -19.976 -18.773 1.00 56.62 106 ILE A CA 1
ATOM 882 C C . ILE A 1 106 ? 30.381 -19.123 -19.043 1.00 56.62 106 ILE A C 1
ATOM 884 O O . ILE A 1 106 ? 30.507 -18.522 -20.108 1.00 56.62 106 ILE A O 1
ATOM 888 N N . LEU A 1 107 ? 31.290 -19.078 -18.069 1.00 60.41 107 LEU A N 1
ATOM 889 C CA . LEU A 1 107 ? 32.627 -18.498 -18.187 1.00 60.41 107 LEU A CA 1
ATOM 890 C C . LEU A 1 107 ? 33.493 -19.405 -19.074 1.00 60.41 107 LEU A C 1
ATOM 892 O O . LEU A 1 107 ? 33.640 -20.590 -18.777 1.00 60.41 107 LEU A O 1
ATOM 896 N N . LYS A 1 108 ? 34.112 -18.853 -20.123 1.00 53.41 108 LYS A N 1
ATOM 897 C CA . LYS A 1 108 ? 35.285 -19.461 -20.764 1.00 53.41 108 LYS A CA 1
ATOM 898 C C . LYS A 1 108 ? 36.500 -18.575 -20.507 1.00 53.41 108 LYS A C 1
ATOM 900 O O . LYS A 1 108 ? 36.501 -17.392 -20.829 1.00 53.41 108 LYS A O 1
ATOM 905 N N . LYS A 1 109 ? 37.491 -19.186 -19.865 1.00 46.28 109 LYS A N 1
ATOM 906 C CA . LYS A 1 109 ? 38.797 -18.656 -19.476 1.00 46.28 109 LYS A CA 1
ATOM 907 C C . LYS A 1 109 ? 39.791 -18.887 -20.617 1.00 46.28 109 LYS A C 1
ATOM 909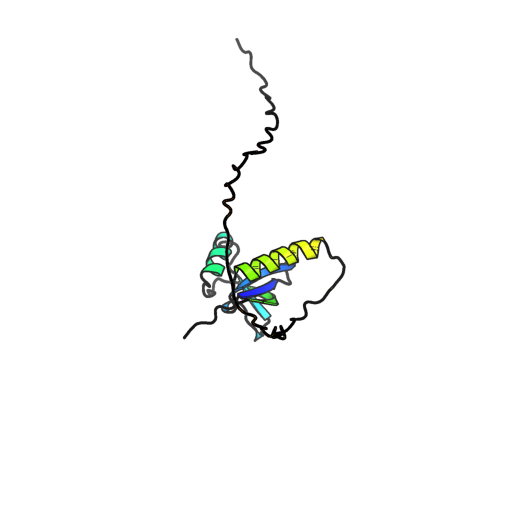 O O . LYS A 1 109 ? 39.815 -19.984 -21.166 1.00 46.28 109 LYS A O 1
ATOM 914 N N . ALA A 1 110 ? 40.616 -17.892 -20.927 1.00 46.91 110 ALA A N 1
ATOM 915 C CA . ALA A 1 110 ? 41.855 -18.056 -21.685 1.00 46.91 110 ALA A CA 1
ATOM 916 C C . ALA A 1 110 ? 42.908 -17.070 -21.154 1.00 46.91 110 ALA A C 1
ATOM 918 O O . ALA A 1 110 ? 42.571 -16.053 -20.550 1.00 46.91 110 ALA A O 1
ATOM 919 N N . SER A 1 111 ? 44.172 -17.440 -21.305 1.00 46.16 111 SER A N 1
ATOM 920 C CA . SER A 1 111 ? 45.265 -17.138 -20.384 1.00 46.16 111 SER A CA 1
ATOM 921 C C . SER A 1 111 ? 46.420 -16.395 -21.082 1.00 46.16 111 SER A C 1
ATOM 923 O O . SER A 1 111 ? 46.834 -16.832 -22.148 1.00 46.16 111 SER A O 1
ATOM 925 N N . VAL A 1 112 ? 47.023 -15.429 -20.362 1.00 46.28 112 VAL A N 1
ATOM 926 C CA . VAL A 1 112 ? 48.445 -14.957 -20.379 1.00 46.28 112 VAL A CA 1
ATOM 927 C C . VAL A 1 112 ? 48.946 -14.071 -21.574 1.00 46.28 112 VAL A C 1
ATOM 929 O O . VAL A 1 112 ? 48.233 -13.956 -22.561 1.00 46.28 112 VAL A O 1
ATOM 932 N N . PRO A 1 113 ? 50.119 -13.371 -21.500 1.00 52.16 113 PRO A N 1
ATOM 933 C CA . PRO A 1 113 ? 50.291 -11.973 -21.036 1.00 52.16 113 PRO A CA 1
ATOM 934 C C . PRO A 1 113 ? 51.087 -11.027 -21.994 1.00 52.16 113 PRO A C 1
ATOM 936 O O . PRO A 1 113 ? 51.614 -11.465 -23.010 1.00 52.16 113 PRO A O 1
ATOM 939 N N . LYS A 1 114 ? 51.323 -9.783 -21.511 1.00 33.81 114 LYS A N 1
ATOM 940 C CA . LYS A 1 114 ? 52.584 -8.972 -21.504 1.00 33.81 114 LYS A CA 1
ATOM 941 C C . LYS A 1 114 ? 52.610 -7.655 -22.315 1.00 33.81 114 LYS A C 1
ATOM 943 O O . LYS A 1 114 ? 52.487 -7.685 -23.527 1.00 33.81 114 LYS A O 1
ATOM 948 N N . SER A 1 115 ? 52.920 -6.566 -21.577 1.00 35.31 115 SER A N 1
ATOM 949 C CA . SER A 1 115 ? 53.582 -5.279 -21.939 1.00 35.31 115 SER A CA 1
ATOM 950 C C . SER A 1 115 ? 53.008 -4.468 -23.116 1.00 35.31 115 SER A C 1
ATOM 952 O O . SER A 1 115 ? 52.851 -5.001 -24.197 1.00 35.31 115 SER A O 1
ATOM 954 N N . SER A 1 116 ? 52.733 -3.166 -23.015 1.00 37.31 116 SER A N 1
ATOM 955 C CA . SER A 1 116 ? 53.677 -2.086 -22.704 1.00 37.31 116 SER A CA 1
ATOM 956 C C . SER A 1 116 ? 52.934 -0.743 -22.536 1.00 37.31 116 SER A C 1
ATOM 958 O O . SER A 1 116 ? 51.785 -0.594 -22.934 1.00 37.31 116 SER A O 1
ATOM 960 N N . SER A 1 117 ? 53.635 0.199 -21.903 1.00 46.47 117 SER A N 1
ATOM 961 C CA . SER A 1 117 ? 53.458 1.659 -21.850 1.00 46.47 117 SER A CA 1
ATOM 962 C C . SER A 1 117 ? 52.386 2.315 -22.740 1.00 46.47 117 SER A C 1
ATOM 964 O O . SER A 1 117 ? 52.451 2.203 -23.958 1.00 46.47 117 SER A O 1
ATOM 966 N N . SER A 1 118 ? 51.524 3.144 -22.145 1.00 46.94 118 SER A N 1
ATOM 967 C CA . SER A 1 118 ? 51.420 4.562 -22.527 1.00 46.94 118 SER A CA 1
ATOM 968 C C . SER A 1 118 ? 50.511 5.299 -21.549 1.00 46.94 118 SER A C 1
ATOM 970 O O . SER A 1 118 ? 49.353 4.933 -21.360 1.00 46.94 118 SER A O 1
ATOM 972 N N . SER A 1 119 ? 51.053 6.351 -20.944 1.00 50.81 119 SER A N 1
ATOM 973 C CA . SER A 1 119 ? 50.321 7.383 -20.217 1.00 50.81 119 SER A CA 1
ATOM 974 C C . SER A 1 119 ? 49.195 7.957 -21.078 1.00 50.81 119 SER A C 1
ATOM 976 O O . SER A 1 119 ? 49.325 8.063 -22.300 1.00 50.81 119 SER A O 1
ATOM 978 N N . SER A 1 120 ? 48.082 8.327 -20.453 1.00 52.44 120 SER A N 1
ATOM 979 C CA . SER A 1 120 ? 47.045 9.137 -21.088 1.00 52.44 120 SER A CA 1
ATOM 980 C C . SER A 1 120 ? 46.575 10.165 -20.076 1.00 52.44 120 SER A C 1
ATOM 982 O O . SER A 1 120 ? 46.093 9.822 -18.996 1.00 52.44 120 SER A O 1
ATOM 984 N N . ASP A 1 121 ? 46.823 11.415 -20.435 1.00 51.94 121 ASP A N 1
ATOM 985 C CA . ASP A 1 121 ? 46.596 12.607 -19.644 1.00 51.94 121 ASP A CA 1
ATOM 986 C C . ASP A 1 121 ? 45.115 12.814 -19.317 1.00 51.94 121 ASP A C 1
ATOM 988 O O . ASP A 1 121 ? 44.215 12.571 -20.123 1.00 51.94 121 ASP A O 1
ATOM 992 N N . ILE A 1 122 ? 44.882 13.295 -18.100 1.00 61.25 122 ILE A N 1
ATOM 993 C CA . ILE A 1 122 ? 43.596 13.795 -17.630 1.00 61.25 122 ILE A CA 1
ATOM 994 C C . ILE A 1 122 ? 43.237 15.069 -18.405 1.00 61.25 122 ILE A C 1
A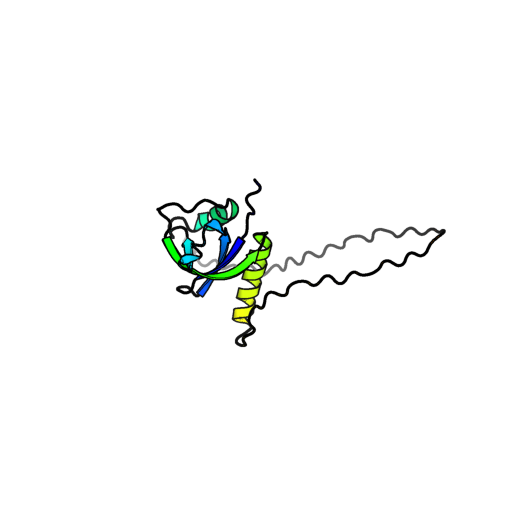TOM 996 O O . ILE A 1 122 ? 43.794 16.138 -18.175 1.00 61.25 122 ILE A O 1
ATOM 1000 N N . THR A 1 123 ? 42.297 14.969 -19.342 1.00 51.59 123 THR A N 1
ATOM 1001 C CA . THR A 1 123 ? 41.734 16.143 -20.015 1.00 51.59 123 THR A CA 1
ATOM 1002 C C . THR A 1 123 ? 40.819 16.906 -19.065 1.00 51.59 123 THR A C 1
ATOM 1004 O O . THR A 1 123 ? 39.829 16.375 -18.560 1.00 51.59 123 THR A O 1
ATOM 1007 N N . SER A 1 124 ? 41.200 18.160 -18.847 1.00 53.78 124 SER A N 1
ATOM 1008 C CA . SER A 1 124 ? 40.547 19.213 -18.084 1.00 53.78 124 SER A CA 1
ATOM 1009 C C . SER A 1 124 ? 39.034 19.280 -18.288 1.00 53.78 124 SER A C 1
ATOM 1011 O O . SER A 1 124 ? 38.528 19.256 -19.408 1.00 53.78 124 SER A O 1
ATOM 1013 N N . ILE A 1 125 ? 38.325 19.409 -17.169 1.00 47.59 125 ILE A N 1
ATOM 1014 C CA . ILE A 1 125 ? 36.887 19.633 -17.107 1.00 47.59 125 ILE A CA 1
ATOM 1015 C C . ILE A 1 125 ? 36.614 21.081 -17.553 1.00 47.59 125 ILE A C 1
ATOM 1017 O O . ILE A 1 125 ? 36.938 22.036 -16.847 1.00 47.59 125 ILE A O 1
ATOM 1021 N N . SER A 1 126 ? 36.091 21.257 -18.767 1.00 54.03 126 SER A N 1
ATOM 1022 C CA . SER A 1 126 ? 35.551 22.548 -19.193 1.00 54.03 126 SER A CA 1
ATOM 1023 C C . SER A 1 126 ? 34.206 22.761 -18.514 1.00 54.03 126 SER A C 1
ATOM 1025 O O . SER A 1 126 ? 33.268 21.979 -18.669 1.00 54.03 126 SER A O 1
ATOM 1027 N N . VAL A 1 127 ? 34.171 23.820 -17.717 1.00 53.12 127 VAL A N 1
ATOM 1028 C CA . VAL A 1 127 ? 32.984 24.467 -17.176 1.00 53.12 127 VAL A CA 1
ATOM 1029 C C . VAL A 1 127 ? 32.134 25.011 -18.321 1.00 53.12 127 VAL A C 1
ATOM 1031 O O . VAL A 1 127 ? 32.653 25.739 -19.147 1.00 53.12 127 VAL A O 1
ATOM 1034 N N . GLU A 1 128 ? 30.844 24.702 -18.345 1.00 54.44 128 GLU A N 1
ATOM 1035 C CA . GLU A 1 128 ? 29.831 25.552 -18.982 1.00 54.44 128 GLU A CA 1
ATOM 1036 C C . GLU A 1 128 ? 28.566 25.416 -18.126 1.00 54.44 128 GLU A C 1
ATOM 1038 O O . GLU A 1 128 ? 27.740 24.514 -18.271 1.00 54.44 128 GLU A O 1
ATOM 1043 N N . SER A 1 129 ? 28.497 26.258 -17.100 1.00 54.19 129 SER A N 1
ATOM 1044 C CA . SER A 1 129 ? 27.291 26.506 -16.325 1.00 54.19 129 SER A CA 1
ATOM 1045 C C . SER A 1 129 ? 26.399 27.453 -17.124 1.00 54.19 129 SER A C 1
ATOM 1047 O O . SER A 1 129 ? 26.583 28.667 -17.054 1.00 54.19 129 SER A O 1
ATOM 1049 N N . ASP A 1 130 ? 25.425 26.902 -17.848 1.00 53.81 130 ASP A N 1
ATOM 1050 C CA . ASP A 1 130 ? 24.334 27.652 -18.479 1.00 53.81 130 ASP A CA 1
ATOM 1051 C C . ASP A 1 130 ? 23.389 28.233 -17.409 1.00 53.81 130 ASP A C 1
ATOM 1053 O O . ASP A 1 130 ? 22.278 27.753 -17.171 1.00 53.81 130 ASP A O 1
ATOM 1057 N N . ILE A 1 131 ? 23.826 29.296 -16.733 1.00 57.75 131 ILE A N 1
ATOM 1058 C CA . ILE A 1 131 ? 22.929 30.217 -16.031 1.00 57.75 131 ILE A CA 1
ATOM 1059 C C . ILE A 1 131 ? 22.351 31.191 -17.056 1.00 57.75 131 ILE A C 1
ATOM 1061 O O . ILE A 1 131 ? 22.769 32.343 -17.170 1.00 57.75 131 ILE A O 1
ATOM 1065 N N . ASN A 1 132 ? 21.362 30.708 -17.810 1.00 53.16 132 ASN A N 1
ATOM 1066 C CA . ASN A 1 132 ? 20.473 31.556 -18.596 1.00 53.16 132 ASN A CA 1
ATOM 1067 C C . ASN A 1 132 ? 19.789 32.566 -17.662 1.00 53.16 132 ASN A C 1
ATOM 1069 O O . ASN A 1 132 ? 18.797 32.271 -16.994 1.00 53.16 132 ASN A O 1
ATOM 1073 N N . THR A 1 133 ? 20.371 33.760 -17.613 1.00 55.66 133 THR A N 1
ATOM 1074 C CA . THR A 1 133 ? 19.859 34.941 -16.926 1.00 55.66 133 THR A CA 1
ATOM 1075 C C . THR A 1 133 ? 18.706 35.490 -17.761 1.00 55.66 133 THR A C 1
ATOM 1077 O O . THR A 1 133 ? 18.928 36.095 -18.806 1.00 55.66 133 THR A O 1
ATOM 1080 N N . TYR A 1 134 ? 17.469 35.235 -17.334 1.00 50.16 134 TYR A N 1
ATOM 1081 C CA . TYR A 1 134 ? 16.297 35.921 -17.884 1.00 50.16 134 TYR A CA 1
ATOM 1082 C C . TYR A 1 134 ? 16.196 37.350 -17.311 1.00 50.16 134 TYR A C 1
ATOM 1084 O O . TYR A 1 134 ? 16.617 37.580 -16.175 1.00 50.16 134 TYR A O 1
ATOM 1092 N N . PRO A 1 135 ? 15.665 38.310 -18.089 1.00 55.94 135 PRO A N 1
ATOM 1093 C CA . PRO A 1 135 ? 15.701 39.733 -17.775 1.00 55.94 135 PRO A CA 1
ATOM 1094 C C . PRO A 1 135 ? 14.754 40.088 -16.624 1.00 55.94 135 PRO A C 1
ATOM 1096 O O . PRO A 1 135 ? 13.589 39.694 -16.611 1.00 55.94 135 PRO A O 1
ATOM 1099 N N . THR A 1 136 ? 15.253 40.869 -15.668 1.00 55.31 136 THR A N 1
ATOM 1100 C CA . THR A 1 136 ? 14.446 41.456 -14.596 1.00 55.31 136 THR A CA 1
ATOM 1101 C C . THR A 1 136 ? 13.634 42.622 -15.158 1.00 55.31 136 THR A C 1
ATOM 1103 O O . THR A 1 136 ? 14.202 43.648 -15.532 1.00 55.31 136 THR A O 1
ATOM 1106 N N . GLU A 1 137 ? 12.308 42.483 -15.206 1.00 49.56 137 GLU A N 1
ATOM 1107 C CA . GLU A 1 137 ? 11.405 43.609 -15.443 1.00 49.56 137 GLU A CA 1
ATOM 1108 C C . GLU A 1 137 ? 11.457 44.579 -14.257 1.00 49.56 137 GLU A C 1
ATOM 1110 O O . GLU A 1 137 ? 11.136 44.223 -13.123 1.00 49.56 137 GLU A O 1
ATOM 1115 N N . ILE A 1 138 ? 11.874 45.817 -14.521 1.00 54.53 138 ILE A N 1
ATOM 1116 C CA . ILE A 1 138 ? 11.849 46.911 -13.552 1.00 54.53 138 ILE A CA 1
ATOM 1117 C C . ILE A 1 138 ? 10.528 47.659 -13.755 1.00 54.53 138 ILE A C 1
ATOM 1119 O O . ILE A 1 138 ? 10.456 48.611 -14.526 1.00 54.53 138 ILE A O 1
ATOM 1123 N N . ASN A 1 139 ? 9.472 47.217 -13.074 1.00 50.38 139 ASN A N 1
ATOM 1124 C CA . ASN A 1 139 ? 8.270 48.026 -12.881 1.00 50.38 139 ASN A CA 1
ATOM 1125 C C . ASN A 1 139 ? 8.389 48.737 -11.530 1.00 50.38 139 ASN A C 1
ATOM 1127 O O . ASN A 1 139 ? 8.240 48.107 -10.485 1.00 50.38 139 ASN A O 1
ATOM 1131 N N . MET A 1 140 ? 8.658 50.042 -11.552 1.00 57.25 140 MET A N 1
ATOM 1132 C CA . MET A 1 140 ? 8.441 50.931 -10.408 1.00 57.25 140 MET A CA 1
ATOM 1133 C C . MET A 1 140 ? 7.687 52.167 -10.903 1.00 57.25 140 MET A C 1
ATOM 1135 O O . MET A 1 140 ? 8.276 53.124 -11.402 1.00 57.25 140 MET A O 1
ATOM 1139 N N . GLU A 1 141 ? 6.361 52.099 -10.798 1.00 49.66 141 GLU A N 1
ATOM 1140 C CA . GLU A 1 141 ? 5.472 53.256 -10.852 1.00 49.66 141 GLU A CA 1
ATOM 1141 C C . GLU A 1 141 ? 5.711 54.177 -9.648 1.00 49.66 141 GLU A C 1
ATOM 1143 O O . GLU A 1 141 ? 5.882 53.714 -8.524 1.00 49.66 141 GLU A O 1
ATOM 1148 N N . GLY A 1 142 ? 5.615 55.484 -9.904 1.00 49.28 142 GLY A N 1
ATOM 1149 C CA . GLY A 1 142 ? 4.916 56.431 -9.034 1.00 49.28 142 GLY A CA 1
ATOM 1150 C C . GLY A 1 142 ? 5.569 56.804 -7.702 1.00 49.28 142 GLY A C 1
ATOM 1151 O O . GLY A 1 142 ? 5.477 56.075 -6.721 1.00 49.28 142 GLY A O 1
ATOM 1152 N N . ASN A 1 143 ? 6.101 58.029 -7.632 1.00 45.84 143 ASN A N 1
ATOM 1153 C CA . ASN A 1 143 ? 5.558 59.095 -6.771 1.00 45.84 143 ASN A CA 1
ATOM 1154 C C . ASN A 1 143 ? 6.500 60.307 -6.773 1.00 45.84 143 ASN A C 1
ATOM 1156 O O . ASN A 1 143 ? 7.500 60.334 -6.060 1.00 45.84 143 ASN A O 1
ATOM 1160 N N . TYR A 1 144 ? 6.145 61.342 -7.533 1.00 48.66 144 TYR A N 1
ATOM 1161 C CA . TYR A 1 144 ? 6.621 62.703 -7.291 1.00 48.66 144 TYR A CA 1
ATOM 1162 C C . TYR A 1 144 ? 5.525 63.445 -6.525 1.00 48.66 144 TYR A C 1
ATOM 1164 O O . TYR A 1 144 ? 4.484 63.780 -7.078 1.00 48.66 144 TYR A O 1
ATOM 1172 N N . ASN A 1 145 ? 5.786 63.660 -5.240 1.00 46.84 145 ASN A N 1
ATOM 1173 C CA . ASN A 1 145 ? 5.145 64.660 -4.397 1.00 46.84 145 ASN A CA 1
ATOM 1174 C C . ASN A 1 145 ? 6.284 65.417 -3.718 1.00 46.84 145 ASN A C 1
ATOM 1176 O O . ASN A 1 145 ? 6.807 64.876 -2.747 1.00 46.84 145 ASN A O 1
ATOM 1180 N N . ILE A 1 146 ? 6.683 66.578 -4.255 1.00 47.94 146 ILE A N 1
ATOM 1181 C CA . ILE A 1 146 ? 6.809 67.880 -3.563 1.00 47.94 146 ILE A CA 1
ATOM 1182 C C . ILE A 1 146 ? 6.804 68.980 -4.630 1.00 47.94 146 ILE A C 1
ATOM 1184 O O . ILE A 1 146 ? 7.556 68.820 -5.616 1.00 47.94 146 ILE A O 1
#

Sequence (146 aa):
MDKETKWLIVKFDKKNKVDAVPAKWYIHDIKKCYWPPKKISHKTSEYVKVQQEPDESWKTYDATILGSFDNLEGAQRKIEKAKISDRLTSNDETFKKKKNCSRKKILKKASVPKSSSSSSDITSISVESDINTYPTEINMEGNYNI